Protein AF-X0PFC3-F1 (afdb_monomer)

Foldseek 3Di:
DDPVVVVVVVVVLVVQLLVQLVVLLVVLVVQLVVQLCCCCPVVVDDSVVSNVVSNVVSLVSSLVCSQCPRLNFDDDDPVLVVQLVVLLVVLVVVLVVVLVVQLCCCCVVVVHDSVVSNVVSCVVSSVSSSVSSCVSRVCVVVVVVVVVVVVVVVVVVVVVVD

Radius of gyration: 20.83 Å; Cα contacts (8 Å, |Δi|>4): 105; chains: 1; bounding box: 54×42×66 Å

Organism: NCBI:txid1423734

InterPro domains:
  IPR007267 GtrA/DPMS, transmembrane domain [PF04138] (21-135)
  IPR051401 Bacterial Cell Wall Glycosylation GtrA [PTHR38459] (13-139)

Sequence (162 aa):
MDPLMKKTKVLITKYRNFLMYTLFGTLASLVNILAYWLLGHAFGWPYLLANSLAWFISVLFSFFVNKSWVFKSAYSTWTEFLAEFISFMLSRILSFFVDNFLMFVGISLLQVASIGVKIIDQVLVGLLNYLTSVLVFNRRTRRLKDTYQRAKARWVKYRQHK

Solvent-accessible surface area (backbone atoms only — not comparable to full-atom values): 8611 Å² total; per-residue (Å²): 133,58,74,66,62,55,54,53,54,52,51,54,50,52,54,50,33,51,55,46,44,53,54,47,48,55,50,23,51,51,46,20,53,51,39,24,50,45,35,35,70,76,67,64,40,58,66,71,60,18,46,54,50,12,49,50,55,18,51,51,53,38,49,54,46,42,36,57,70,42,60,56,42,81,91,83,46,72,70,58,51,50,52,37,49,53,54,48,51,52,51,50,56,51,43,53,52,48,47,54,49,50,48,47,46,33,38,75,72,65,65,42,58,65,71,61,41,49,56,54,43,54,53,52,45,50,50,51,54,49,54,51,49,47,67,57,46,60,45,78,62,53,56,52,48,52,51,48,49,52,52,49,52,51,52,53,56,58,65,73,77,111

pLDDT: mean 85.1, std 10.52, range [50.12, 95.88]

Structure (mmCIF, N/CA/C/O backbone):
data_AF-X0PFC3-F1
#
_entry.id   AF-X0PFC3-F1
#
loop_
_atom_site.group_PDB
_atom_site.id
_atom_site.type_symbol
_atom_site.label_atom_id
_atom_site.label_alt_id
_atom_site.label_comp_id
_atom_site.label_asym_id
_atom_site.label_entity_id
_atom_site.label_seq_id
_atom_site.pdbx_PDB_ins_code
_atom_site.Cartn_x
_atom_site.Cartn_y
_atom_site.Cartn_z
_atom_site.occupancy
_atom_site.B_iso_or_equiv
_atom_site.auth_seq_id
_atom_site.auth_comp_id
_atom_site.auth_asym_id
_atom_site.auth_atom_id
_atom_site.pdbx_PDB_model_num
ATOM 1 N N . MET A 1 1 ? -35.126 -6.358 12.889 1.00 54.94 1 MET A N 1
ATOM 2 C CA . MET A 1 1 ? -34.324 -6.128 11.660 1.00 54.94 1 MET A CA 1
ATOM 3 C C . MET A 1 1 ? -34.067 -7.471 10.998 1.00 54.94 1 MET A C 1
ATOM 5 O O . MET A 1 1 ? -33.359 -8.278 11.590 1.00 54.94 1 MET A O 1
ATOM 9 N N . ASP A 1 2 ? -34.638 -7.696 9.814 1.00 67.31 2 ASP A N 1
ATOM 10 C CA . ASP A 1 2 ? -34.546 -8.961 9.074 1.00 67.31 2 ASP A CA 1
ATOM 11 C C . ASP A 1 2 ? -33.104 -9.414 8.778 1.00 67.31 2 ASP A C 1
ATOM 13 O O . ASP A 1 2 ? -32.253 -8.581 8.431 1.00 67.31 2 ASP A O 1
ATOM 17 N N . PRO A 1 3 ? -32.809 -10.728 8.829 1.00 69.94 3 PRO A N 1
ATOM 18 C CA . PRO A 1 3 ? -31.514 -11.281 8.427 1.00 69.94 3 PRO A CA 1
ATOM 19 C C . PRO A 1 3 ? -31.149 -10.941 6.970 1.00 69.94 3 PRO A C 1
ATOM 21 O O . PRO A 1 3 ? -29.971 -10.731 6.667 1.00 69.94 3 PRO A O 1
ATOM 24 N N . LEU A 1 4 ? -32.144 -10.779 6.089 1.00 69.62 4 LEU A N 1
ATOM 25 C CA . LEU A 1 4 ? -31.953 -10.351 4.699 1.00 69.62 4 LEU A CA 1
ATOM 26 C C . LEU A 1 4 ? -31.423 -8.911 4.597 1.00 69.62 4 LEU A C 1
ATOM 28 O O . LEU A 1 4 ? -30.481 -8.662 3.844 1.00 69.62 4 LEU A O 1
ATOM 32 N N . MET A 1 5 ? -31.928 -7.986 5.424 1.00 67.44 5 MET A N 1
ATOM 33 C CA . MET A 1 5 ? -31.458 -6.592 5.464 1.00 67.44 5 MET A CA 1
ATOM 34 C C . MET A 1 5 ? -30.018 -6.452 5.980 1.00 67.44 5 MET A C 1
ATOM 36 O O . MET A 1 5 ? -29.297 -5.531 5.588 1.00 67.44 5 MET A O 1
ATOM 40 N N . LYS A 1 6 ? -29.566 -7.351 6.865 1.00 68.00 6 LYS A N 1
ATOM 41 C CA . LYS A 1 6 ? -28.156 -7.382 7.292 1.00 68.00 6 LYS A CA 1
ATOM 42 C C . LYS A 1 6 ? -27.242 -7.830 6.150 1.00 68.00 6 LYS A C 1
ATOM 44 O O . LYS A 1 6 ? -26.187 -7.229 5.953 1.00 68.00 6 LYS A O 1
ATOM 49 N N . LYS A 1 7 ? -27.645 -8.852 5.389 1.00 67.38 7 LYS A N 1
ATOM 50 C CA . LYS A 1 7 ? -26.841 -9.428 4.300 1.00 67.38 7 LYS A CA 1
ATOM 51 C C . LYS A 1 7 ? -26.644 -8.437 3.144 1.00 67.38 7 LYS A C 1
ATOM 53 O O . LYS A 1 7 ? -25.520 -8.275 2.670 1.00 67.38 7 LYS A O 1
ATOM 58 N N . THR A 1 8 ? -27.692 -7.706 2.757 1.00 67.75 8 THR A N 1
ATOM 59 C CA . THR A 1 8 ? -27.626 -6.671 1.707 1.00 67.75 8 THR A CA 1
ATOM 60 C C . THR A 1 8 ? -26.725 -5.500 2.094 1.00 67.75 8 THR A C 1
ATOM 62 O O . THR A 1 8 ? -25.851 -5.127 1.313 1.00 67.75 8 THR A O 1
ATOM 65 N N . LYS A 1 9 ? -26.830 -4.968 3.320 1.00 68.75 9 LYS A N 1
ATOM 66 C CA . LYS A 1 9 ? -25.942 -3.880 3.784 1.00 68.75 9 LYS A CA 1
ATOM 67 C C . LYS A 1 9 ? -24.462 -4.275 3.794 1.00 68.75 9 LYS A C 1
ATOM 69 O O . LYS A 1 9 ? -23.606 -3.453 3.458 1.00 68.75 9 LYS A O 1
ATOM 74 N N . VAL A 1 10 ? -24.147 -5.521 4.156 1.00 71.88 10 VAL A N 1
ATOM 75 C CA . VAL A 1 10 ? -22.765 -6.034 4.160 1.00 71.88 10 VAL A CA 1
ATOM 76 C C . VAL A 1 10 ? -22.203 -6.118 2.741 1.00 71.88 10 VAL A C 1
ATOM 78 O O . VAL A 1 10 ? -21.084 -5.661 2.508 1.00 71.88 10 VAL A O 1
ATOM 81 N N . LEU A 1 11 ? -22.981 -6.641 1.789 1.00 71.00 11 LEU A N 1
ATOM 82 C CA . LEU A 1 11 ? -22.571 -6.731 0.385 1.00 71.00 11 LEU A CA 1
ATOM 83 C C . LEU A 1 11 ? -22.337 -5.343 -0.220 1.00 71.00 11 LEU A C 1
ATOM 85 O O . LEU A 1 11 ? -21.262 -5.095 -0.761 1.00 71.00 11 LEU A O 1
ATOM 89 N N . ILE A 1 12 ? -23.280 -4.414 -0.042 1.00 73.06 12 ILE A N 1
ATOM 90 C CA . ILE A 1 12 ? -23.167 -3.035 -0.547 1.00 73.06 12 ILE A CA 1
ATOM 91 C C . ILE A 1 12 ? -21.913 -2.348 0.009 1.00 73.06 12 ILE A C 1
ATOM 93 O O . ILE A 1 12 ? -21.163 -1.710 -0.728 1.00 73.06 12 ILE A O 1
ATOM 97 N N . THR A 1 13 ? -21.633 -2.525 1.303 1.00 74.19 13 THR A N 1
ATOM 98 C CA . THR A 1 13 ? -20.437 -1.949 1.936 1.00 74.19 13 THR A CA 1
ATOM 99 C C . THR A 1 13 ? -19.151 -2.551 1.365 1.00 74.19 13 THR A C 1
ATOM 101 O O . THR A 1 13 ? -18.185 -1.826 1.136 1.00 74.19 13 THR A O 1
ATOM 104 N N . LYS A 1 14 ? -19.127 -3.863 1.095 1.00 73.75 14 LYS A N 1
ATOM 105 C CA . LYS A 1 14 ? -17.961 -4.544 0.516 1.00 73.75 14 LYS A CA 1
ATOM 106 C C . LYS A 1 14 ? -17.643 -4.017 -0.886 1.00 73.75 14 LYS A C 1
ATOM 108 O O . LYS A 1 14 ? -16.496 -3.649 -1.134 1.00 73.75 14 LYS A O 1
ATOM 113 N N . TYR A 1 15 ? -18.651 -3.914 -1.754 1.00 82.25 15 TYR A N 1
ATOM 114 C CA . TYR A 1 15 ? -18.486 -3.367 -3.105 1.00 82.25 15 TYR A CA 1
ATOM 115 C C . TYR A 1 15 ? -18.081 -1.891 -3.085 1.00 82.25 15 TYR A C 1
ATOM 117 O O . TYR A 1 15 ? -17.137 -1.517 -3.777 1.00 82.25 15 TYR A O 1
ATOM 125 N N . ARG A 1 16 ? -18.703 -1.065 -2.229 1.00 86.44 16 ARG A N 1
ATOM 126 C CA . ARG A 1 16 ? -18.290 0.335 -2.035 1.00 86.44 16 ARG A CA 1
ATOM 127 C C . ARG A 1 16 ? -16.820 0.432 -1.634 1.00 86.44 16 ARG A C 1
ATOM 129 O O . ARG A 1 16 ? -16.096 1.257 -2.179 1.00 86.44 16 ARG A O 1
ATOM 136 N N . ASN A 1 17 ? -16.384 -0.377 -0.669 1.00 85.75 17 ASN A N 1
ATOM 137 C CA . ASN A 1 17 ? -15.006 -0.331 -0.189 1.00 85.75 17 ASN A CA 1
ATOM 138 C C . ASN A 1 17 ? -14.023 -0.745 -1.283 1.00 85.75 17 ASN A C 1
ATOM 140 O O . ASN A 1 17 ? -12.977 -0.126 -1.392 1.00 85.75 17 ASN A O 1
ATOM 144 N N . PHE A 1 18 ? -14.359 -1.748 -2.097 1.00 85.56 18 PHE A N 1
ATOM 145 C CA . PHE A 1 18 ? -13.540 -2.132 -3.246 1.00 85.56 18 PHE A CA 1
ATOM 146 C C . PHE A 1 18 ? -13.451 -1.007 -4.290 1.00 85.56 18 PHE A C 1
ATOM 148 O O . PHE A 1 18 ? -12.351 -0.610 -4.651 1.00 85.56 18 PHE A O 1
ATOM 155 N N . LEU A 1 19 ? -14.582 -0.422 -4.700 1.00 86.50 19 LEU A N 1
ATOM 156 C CA . LEU A 1 19 ? -14.618 0.693 -5.660 1.00 86.50 19 LEU A CA 1
ATOM 157 C C . LEU A 1 19 ? -13.818 1.909 -5.177 1.00 86.50 19 LEU A C 1
ATOM 159 O O . LEU A 1 19 ? -12.986 2.438 -5.909 1.00 86.50 19 LEU A O 1
ATOM 163 N N . MET A 1 20 ? -14.037 2.328 -3.928 1.00 87.12 20 MET A N 1
ATOM 164 C CA . MET A 1 20 ? -13.309 3.447 -3.324 1.00 87.12 20 MET A CA 1
ATOM 165 C C . MET A 1 20 ? -11.818 3.134 -3.205 1.00 87.12 20 MET A C 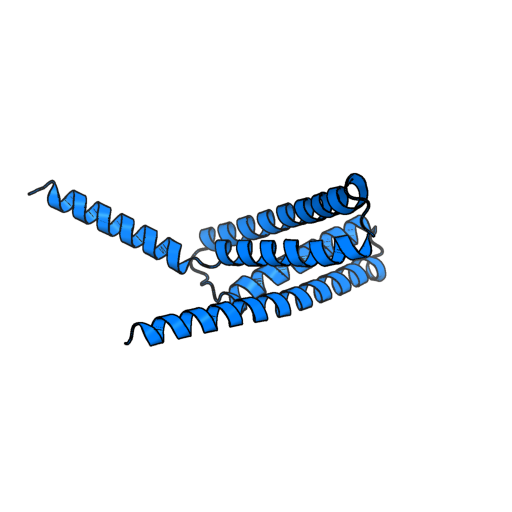1
ATOM 167 O O . MET A 1 20 ? -10.992 3.994 -3.483 1.00 87.12 20 MET A O 1
ATOM 171 N N . TYR A 1 21 ? -11.466 1.903 -2.831 1.00 88.75 21 TYR A N 1
ATOM 172 C CA . TYR A 1 21 ? -10.075 1.472 -2.758 1.00 88.75 21 TYR A CA 1
ATOM 173 C C . TYR A 1 21 ? -9.380 1.568 -4.117 1.00 88.75 21 TYR A C 1
ATOM 175 O O . TYR A 1 21 ? -8.280 2.104 -4.196 1.00 88.75 21 TYR A O 1
ATOM 183 N N . THR A 1 22 ? -10.027 1.105 -5.186 1.00 87.44 22 THR A N 1
ATOM 184 C CA . THR A 1 22 ? -9.474 1.190 -6.541 1.00 87.44 22 THR A CA 1
ATOM 185 C C . THR A 1 22 ? -9.328 2.641 -6.993 1.00 87.44 22 THR A C 1
ATOM 187 O O . THR A 1 22 ? -8.259 3.015 -7.464 1.00 87.44 22 THR A O 1
ATOM 190 N N . LEU A 1 23 ? -10.342 3.486 -6.770 1.00 90.62 23 LEU A N 1
ATOM 191 C CA . LEU A 1 23 ? -10.300 4.913 -7.110 1.00 90.62 23 LEU A CA 1
ATOM 192 C C . LEU A 1 23 ? -9.164 5.648 -6.380 1.00 90.62 23 LEU A C 1
ATOM 194 O O . LEU A 1 23 ? -8.385 6.392 -6.978 1.00 90.62 23 LEU A O 1
ATOM 198 N N . PHE A 1 24 ? -9.027 5.423 -5.077 1.00 89.94 24 PHE A N 1
ATOM 199 C CA . PHE A 1 24 ? -7.955 6.043 -4.308 1.00 89.94 24 PHE A CA 1
ATOM 200 C C . PHE A 1 24 ? -6.591 5.408 -4.574 1.00 89.94 24 PHE A C 1
ATOM 202 O O . PHE A 1 24 ? -5.578 6.092 -4.458 1.00 89.94 24 PHE A O 1
ATOM 209 N N . GLY A 1 25 ? -6.555 4.142 -4.993 1.00 88.44 25 GLY A N 1
ATOM 210 C CA . GLY A 1 25 ? -5.369 3.499 -5.547 1.00 88.44 25 GLY A CA 1
ATOM 211 C C . GLY A 1 25 ? -4.895 4.209 -6.812 1.00 88.44 25 GLY A C 1
ATOM 212 O O . GLY A 1 25 ? -3.732 4.591 -6.884 1.00 88.44 25 GLY A O 1
ATOM 213 N N . THR A 1 26 ? -5.803 4.490 -7.755 1.00 89.56 26 THR A N 1
ATOM 214 C CA . THR A 1 26 ? -5.468 5.263 -8.961 1.00 89.56 26 THR A CA 1
ATOM 215 C C . THR A 1 26 ? -4.996 6.675 -8.626 1.00 89.56 26 THR A C 1
ATOM 217 O O . THR A 1 26 ? -4.016 7.147 -9.198 1.00 89.56 26 THR A O 1
ATOM 220 N N . LEU A 1 27 ? -5.611 7.330 -7.636 1.00 92.69 27 LEU A N 1
ATOM 221 C CA . LEU A 1 27 ? -5.164 8.647 -7.183 1.00 92.69 27 LEU A CA 1
ATOM 222 C C . LEU A 1 27 ? -3.780 8.589 -6.521 1.00 92.69 27 LEU A C 1
ATOM 224 O O . LEU A 1 27 ? -2.953 9.462 -6.759 1.00 92.69 27 LEU A O 1
ATOM 228 N N . ALA A 1 28 ? -3.489 7.545 -5.743 1.00 92.88 28 ALA A N 1
ATOM 229 C CA . ALA A 1 28 ? -2.163 7.333 -5.173 1.00 92.88 28 ALA A CA 1
ATOM 230 C C . ALA A 1 28 ? -1.102 7.130 -6.269 1.00 92.88 28 ALA A C 1
ATOM 232 O O . ALA A 1 28 ? 0.005 7.652 -6.142 1.00 92.88 28 ALA A O 1
ATOM 233 N N . SER A 1 29 ? -1.429 6.440 -7.365 1.00 91.81 29 SER A N 1
ATOM 234 C CA . SER A 1 29 ? -0.542 6.334 -8.530 1.00 91.81 29 SER A CA 1
ATOM 235 C C . SER A 1 29 ? -0.280 7.694 -9.182 1.00 91.81 29 SER A C 1
ATOM 237 O O . SER A 1 29 ? 0.863 7.982 -9.526 1.00 91.81 29 SER A O 1
ATOM 239 N N . LEU A 1 30 ? -1.289 8.565 -9.290 1.00 94.56 30 LEU A N 1
ATOM 240 C CA . LEU A 1 30 ? -1.090 9.938 -9.772 1.00 94.56 30 LEU A CA 1
ATOM 241 C C . LEU A 1 30 ? -0.186 10.742 -8.829 1.00 94.56 30 LEU A C 1
ATOM 243 O O . LEU A 1 30 ? 0.737 11.406 -9.291 1.00 94.56 30 LEU A O 1
ATOM 247 N N . VAL A 1 31 ? -0.393 10.627 -7.512 1.00 95.62 31 VAL A N 1
ATOM 248 C CA . VAL A 1 31 ? 0.491 11.234 -6.500 1.00 95.62 31 VAL A CA 1
ATOM 249 C C . VAL A 1 31 ? 1.926 10.720 -6.648 1.00 95.62 31 VAL A C 1
ATOM 251 O O . VAL A 1 31 ? 2.854 11.516 -6.558 1.00 95.62 31 VAL A O 1
ATOM 254 N N . ASN A 1 32 ? 2.118 9.426 -6.926 1.00 95.88 32 ASN A N 1
ATOM 255 C CA . ASN A 1 32 ? 3.441 8.850 -7.175 1.00 95.88 32 ASN A CA 1
ATOM 256 C C . ASN A 1 32 ? 4.116 9.500 -8.391 1.00 95.88 32 ASN A C 1
ATOM 258 O O . ASN A 1 32 ? 5.243 9.972 -8.295 1.00 95.88 32 ASN A O 1
ATOM 262 N N . ILE A 1 33 ? 3.412 9.569 -9.524 1.00 94.25 33 ILE A N 1
ATOM 263 C CA . ILE A 1 33 ? 3.944 10.153 -10.763 1.00 94.25 33 ILE A CA 1
ATOM 264 C C . ILE A 1 33 ? 4.308 11.628 -10.552 1.00 94.25 33 ILE A C 1
ATOM 266 O O . ILE A 1 33 ? 5.401 12.049 -10.925 1.00 94.25 33 ILE A O 1
ATOM 270 N N . LEU A 1 34 ? 3.425 12.402 -9.912 1.00 95.00 34 LEU A N 1
ATOM 271 C CA . LEU A 1 34 ? 3.663 13.816 -9.620 1.00 95.00 34 LEU A CA 1
ATOM 272 C C . LEU A 1 34 ? 4.842 14.015 -8.663 1.00 95.00 34 LEU A C 1
ATOM 274 O O . LEU A 1 34 ? 5.687 14.871 -8.913 1.00 95.00 34 LEU A O 1
ATOM 278 N N . ALA A 1 35 ? 4.933 13.220 -7.594 1.00 94.00 35 ALA A N 1
ATOM 279 C CA . ALA A 1 35 ? 6.044 13.290 -6.651 1.00 94.00 35 ALA A CA 1
ATOM 280 C C . ALA A 1 35 ? 7.374 12.920 -7.321 1.00 94.00 35 ALA A C 1
ATOM 282 O O . ALA A 1 35 ? 8.364 13.619 -7.122 1.00 94.00 35 ALA A O 1
ATOM 283 N N . TYR A 1 36 ? 7.395 11.875 -8.154 1.00 95.06 36 TYR A N 1
ATOM 284 C CA . TYR A 1 36 ? 8.582 11.484 -8.915 1.00 95.06 36 TYR A CA 1
ATOM 285 C C . TYR A 1 36 ? 9.031 12.599 -9.858 1.00 95.06 36 TYR A C 1
ATOM 287 O O . TYR A 1 36 ? 10.205 12.969 -9.861 1.00 95.06 36 TYR A O 1
ATOM 295 N N . TRP A 1 37 ? 8.089 13.166 -10.616 1.00 93.12 37 TRP A N 1
ATOM 296 C CA . TRP A 1 37 ? 8.374 14.257 -11.538 1.00 93.12 37 TRP A CA 1
ATOM 297 C C . TRP A 1 37 ? 8.920 15.485 -10.801 1.00 93.12 37 TRP A C 1
ATOM 299 O O . TRP A 1 37 ? 9.955 16.007 -11.196 1.00 93.12 37 TRP A O 1
ATOM 309 N N . LEU A 1 38 ? 8.304 15.897 -9.687 1.00 92.75 38 LEU A N 1
ATOM 310 C CA . LEU A 1 38 ? 8.783 17.025 -8.880 1.00 92.75 38 LEU A CA 1
ATOM 311 C C . LEU A 1 38 ? 10.182 16.773 -8.300 1.00 92.75 38 LEU A C 1
ATOM 313 O O . LEU A 1 38 ? 11.049 17.635 -8.409 1.00 92.75 38 LEU A O 1
ATOM 317 N N . LEU A 1 39 ? 10.427 15.600 -7.711 1.00 90.06 39 LEU A N 1
ATOM 318 C CA . LEU A 1 39 ? 11.727 15.258 -7.121 1.00 90.06 39 LEU A CA 1
ATOM 319 C C . LEU A 1 39 ? 12.840 15.178 -8.177 1.00 90.06 39 LEU A C 1
ATOM 321 O O . LEU A 1 39 ? 13.953 15.645 -7.937 1.00 90.06 39 LEU A O 1
ATOM 325 N N . GLY A 1 40 ? 12.534 14.629 -9.353 1.00 87.75 40 GLY A N 1
ATOM 326 C CA . GLY A 1 40 ? 13.475 14.537 -10.465 1.00 87.75 40 GLY A CA 1
ATOM 327 C C . GLY A 1 40 ? 13.751 15.887 -11.130 1.00 87.75 40 GLY A C 1
ATOM 328 O O . GLY A 1 40 ? 14.909 16.261 -11.285 1.00 87.75 40 GLY A O 1
ATOM 329 N N . HIS A 1 41 ? 12.710 16.641 -11.499 1.00 83.94 41 HIS A N 1
ATOM 330 C CA . HIS A 1 41 ? 12.867 17.894 -12.247 1.00 83.94 41 HIS A CA 1
ATOM 331 C C . HIS A 1 41 ? 13.196 19.107 -11.377 1.00 83.94 41 HIS A C 1
ATOM 333 O O . HIS A 1 41 ? 14.030 19.913 -11.776 1.00 83.94 41 HIS A O 1
ATOM 339 N N . ALA A 1 42 ? 12.543 19.278 -10.224 1.00 81.31 42 ALA A N 1
ATOM 340 C CA . ALA A 1 42 ? 12.717 20.488 -9.416 1.00 81.31 42 ALA A CA 1
ATOM 341 C C . ALA A 1 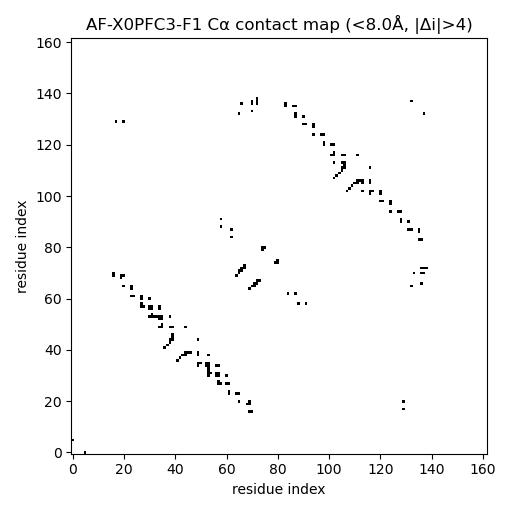42 ? 13.965 20.419 -8.530 1.00 81.31 42 ALA A C 1
ATOM 343 O O . ALA A 1 42 ? 14.613 21.437 -8.303 1.00 81.31 42 ALA A O 1
ATOM 344 N N . PHE A 1 43 ? 14.309 19.226 -8.039 1.00 81.50 43 PHE A N 1
ATOM 345 C CA . PHE A 1 43 ? 15.439 19.043 -7.128 1.00 81.50 43 PHE A CA 1
ATOM 346 C C . PHE A 1 43 ? 16.650 18.359 -7.777 1.00 81.50 43 PHE A C 1
ATOM 348 O O . PHE A 1 43 ? 17.717 18.333 -7.167 1.00 81.50 43 PHE A O 1
ATOM 355 N N . GLY A 1 44 ? 16.515 17.812 -8.992 1.00 85.31 44 GLY A N 1
ATOM 356 C CA . GLY A 1 44 ? 17.616 17.151 -9.702 1.00 85.31 44 GLY A CA 1
ATOM 357 C C . GLY A 1 44 ? 18.085 15.857 -9.035 1.00 85.31 44 GLY A C 1
ATOM 358 O O . GLY A 1 44 ? 19.248 15.478 -9.166 1.00 85.31 44 GLY A O 1
ATOM 359 N N . TRP A 1 45 ? 17.221 15.200 -8.256 1.00 88.69 45 TRP A N 1
ATOM 360 C CA . TRP A 1 45 ? 17.628 14.028 -7.485 1.00 88.69 45 TRP A CA 1
ATOM 361 C C . TRP A 1 45 ? 17.887 12.814 -8.384 1.00 88.69 45 TRP A C 1
ATOM 363 O O . TRP A 1 45 ? 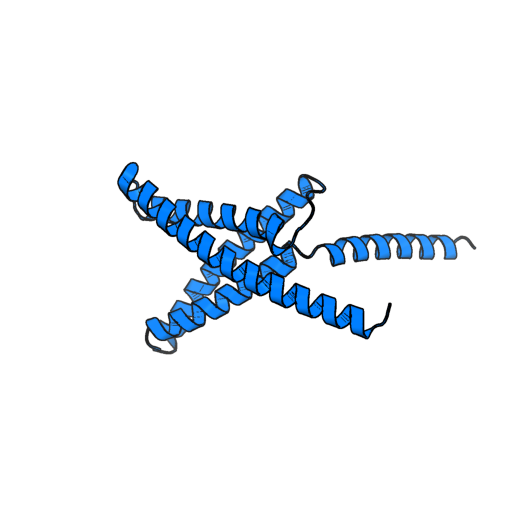17.214 12.645 -9.405 1.00 88.69 45 TRP A O 1
ATOM 373 N N . PRO A 1 46 ? 18.806 11.911 -7.988 1.00 92.00 46 PRO A N 1
ATOM 374 C CA . PRO A 1 46 ? 19.013 10.653 -8.694 1.00 92.00 46 PRO A CA 1
ATOM 375 C C . PRO A 1 46 ? 17.701 9.877 -8.826 1.00 92.00 46 PRO A C 1
ATOM 377 O O . PRO A 1 46 ? 16.950 9.754 -7.855 1.00 92.00 46 PRO A O 1
ATOM 380 N N . TYR A 1 47 ? 17.446 9.308 -10.007 1.00 90.50 47 TYR A N 1
ATOM 381 C CA . TYR A 1 47 ? 16.162 8.675 -10.336 1.00 90.50 47 TYR A CA 1
ATOM 382 C C . TYR A 1 47 ? 15.740 7.594 -9.327 1.00 90.50 47 TYR A C 1
ATOM 384 O O . TYR A 1 47 ? 14.565 7.510 -8.978 1.00 90.50 47 TYR A O 1
ATOM 392 N N . LEU A 1 48 ? 16.687 6.808 -8.798 1.00 90.25 48 LEU A N 1
ATOM 393 C CA . LEU A 1 48 ? 16.406 5.798 -7.772 1.00 90.25 48 LEU A CA 1
ATOM 394 C C . LEU A 1 48 ? 15.880 6.424 -6.478 1.00 90.25 48 LEU A C 1
ATOM 396 O O . LEU A 1 48 ? 14.921 5.917 -5.893 1.00 90.25 48 LEU A O 1
ATOM 400 N N . LEU A 1 49 ? 16.487 7.530 -6.039 1.00 91.38 49 LEU A N 1
ATOM 401 C CA . LEU A 1 49 ? 16.094 8.231 -4.820 1.00 91.38 49 LEU A CA 1
ATOM 402 C C . LEU A 1 49 ? 14.745 8.935 -5.013 1.00 91.38 49 LEU A C 1
ATOM 404 O O . LEU A 1 49 ? 13.860 8.800 -4.168 1.00 91.38 49 LEU A O 1
ATOM 408 N N . ALA A 1 50 ? 14.564 9.609 -6.154 1.00 92.25 50 ALA A N 1
ATOM 409 C CA . ALA A 1 50 ? 13.304 10.246 -6.525 1.00 92.25 50 ALA A CA 1
ATOM 410 C C . ALA A 1 50 ? 12.154 9.226 -6.586 1.00 92.25 50 ALA A C 1
ATOM 412 O O . ALA A 1 50 ? 11.102 9.452 -5.993 1.00 92.25 50 ALA A O 1
ATOM 413 N N . ASN A 1 51 ? 12.361 8.072 -7.232 1.00 93.00 51 ASN A N 1
ATOM 414 C CA . ASN A 1 51 ? 11.353 7.013 -7.333 1.00 93.00 51 ASN A CA 1
ATOM 415 C C . ASN A 1 51 ? 11.030 6.385 -5.969 1.00 93.00 51 ASN A C 1
ATOM 417 O O . ASN A 1 51 ? 9.864 6.160 -5.651 1.00 93.00 51 ASN A O 1
ATOM 421 N N . SER A 1 52 ? 12.046 6.146 -5.136 1.00 92.06 52 SER A N 1
ATOM 422 C CA . SER A 1 52 ? 11.855 5.554 -3.805 1.00 92.06 52 SER A CA 1
ATOM 423 C C . SER A 1 52 ? 11.043 6.466 -2.883 1.00 92.06 52 SER A C 1
ATOM 425 O O . SER A 1 52 ? 10.134 6.004 -2.191 1.00 92.06 52 SER A O 1
ATOM 427 N N . LEU A 1 53 ? 11.321 7.773 -2.895 1.00 93.31 53 LEU A N 1
ATOM 428 C CA . LEU A 1 53 ? 10.548 8.734 -2.110 1.00 93.31 53 LEU A CA 1
ATOM 429 C C . LEU A 1 53 ? 9.159 8.990 -2.676 1.00 93.31 53 LEU A C 1
ATOM 431 O O . LEU A 1 53 ? 8.213 9.094 -1.900 1.00 93.31 53 LEU A O 1
ATOM 435 N N . ALA A 1 54 ? 9.014 9.058 -3.997 1.00 93.88 54 ALA A N 1
ATOM 436 C CA . ALA A 1 54 ? 7.709 9.175 -4.632 1.00 93.88 54 ALA A CA 1
ATOM 437 C C . ALA A 1 54 ? 6.796 8.001 -4.251 1.00 93.88 54 ALA A C 1
ATOM 439 O O . ALA A 1 54 ? 5.654 8.209 -3.825 1.00 93.88 54 ALA A O 1
ATOM 440 N N . TRP A 1 55 ? 7.338 6.777 -4.289 1.00 93.88 55 TRP A N 1
ATOM 441 C CA . TRP A 1 55 ? 6.642 5.579 -3.834 1.00 93.88 55 TRP A CA 1
ATOM 442 C C . TRP A 1 55 ? 6.255 5.692 -2.358 1.00 93.88 55 TRP A C 1
ATOM 444 O O . TRP A 1 55 ? 5.101 5.441 -2.005 1.00 93.88 55 TRP A O 1
ATOM 454 N N . PHE A 1 56 ? 7.178 6.134 -1.499 1.00 93.56 56 PHE A N 1
ATOM 455 C CA . PHE A 1 56 ? 6.904 6.307 -0.074 1.00 93.56 56 PHE A CA 1
ATOM 456 C C . PHE A 1 56 ? 5.787 7.333 0.182 1.00 93.56 56 PHE A C 1
ATOM 458 O O . PHE A 1 56 ? 4.844 7.041 0.916 1.00 93.56 56 PHE A O 1
ATOM 465 N N . ILE A 1 57 ? 5.826 8.496 -0.475 1.00 94.25 57 ILE A N 1
ATOM 466 C CA . ILE A 1 57 ? 4.797 9.546 -0.381 1.00 94.25 57 ILE A CA 1
ATOM 467 C C . ILE A 1 57 ? 3.434 9.021 -0.850 1.00 94.25 57 ILE A C 1
ATOM 469 O O . ILE A 1 57 ? 2.420 9.221 -0.177 1.00 94.25 57 ILE A O 1
ATOM 473 N N . SER A 1 58 ? 3.399 8.306 -1.975 1.00 94.50 58 SER A N 1
ATOM 474 C CA . SER A 1 58 ? 2.182 7.678 -2.497 1.00 94.50 58 SER A CA 1
ATOM 475 C C . SER A 1 58 ? 1.596 6.658 -1.517 1.00 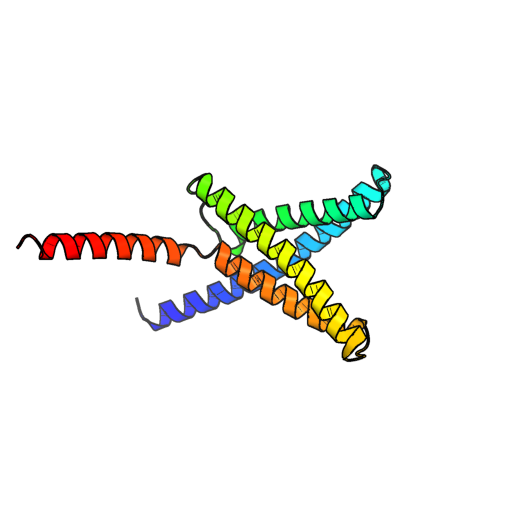94.50 58 SER A C 1
ATOM 477 O O . SER A 1 58 ? 0.388 6.631 -1.260 1.00 94.50 58 SER A O 1
ATOM 479 N N . VAL A 1 59 ? 2.457 5.849 -0.901 1.00 92.88 59 VAL A N 1
ATOM 480 C CA . VAL A 1 59 ? 2.078 4.853 0.100 1.00 92.88 59 VAL A CA 1
ATOM 481 C C . VAL A 1 59 ? 1.556 5.515 1.385 1.00 92.88 59 VAL A C 1
ATOM 483 O O . VAL A 1 59 ? 0.548 5.051 1.930 1.00 92.88 59 VAL A O 1
ATOM 486 N N . LEU A 1 60 ? 2.149 6.629 1.830 1.00 94.00 60 LEU A N 1
ATOM 487 C CA . LEU A 1 60 ? 1.628 7.443 2.936 1.00 94.00 60 LEU A CA 1
ATOM 488 C C . LEU A 1 60 ? 0.236 7.998 2.617 1.00 94.00 60 LEU A C 1
ATOM 490 O O . LEU A 1 60 ? -0.697 7.819 3.401 1.00 94.00 60 LEU A O 1
ATOM 494 N N . PHE A 1 61 ? 0.069 8.619 1.450 1.00 94.50 61 PHE A N 1
ATOM 495 C CA . PHE A 1 61 ? -1.225 9.123 0.992 1.00 94.50 61 PHE A CA 1
ATOM 496 C C . PHE A 1 61 ? -2.283 8.008 0.978 1.00 94.50 61 PHE A C 1
ATOM 498 O O . PHE A 1 61 ? -3.369 8.149 1.550 1.00 94.50 61 PHE A O 1
ATOM 505 N N . SER A 1 62 ? -1.929 6.854 0.407 1.00 93.12 62 SER A N 1
ATOM 506 C CA . SER A 1 62 ? -2.786 5.670 0.351 1.00 93.12 62 SER A CA 1
ATOM 507 C C . SER A 1 62 ? -3.190 5.182 1.745 1.00 93.12 62 SER A C 1
ATOM 509 O O . SER A 1 62 ? -4.338 4.783 1.941 1.00 93.12 62 SER A O 1
ATOM 511 N N . PHE A 1 63 ? -2.293 5.228 2.734 1.00 93.25 63 PHE A N 1
ATOM 512 C CA . PHE A 1 63 ? -2.608 4.840 4.110 1.00 93.25 63 PHE A CA 1
ATOM 513 C C . PHE A 1 63 ? -3.719 5.711 4.708 1.00 93.25 63 PHE A C 1
ATOM 515 O O . PHE A 1 63 ? -4.736 5.182 5.168 1.00 93.25 63 PHE A O 1
ATOM 522 N N . PHE A 1 64 ? -3.557 7.037 4.671 1.00 91.38 64 PHE A N 1
ATOM 523 C CA . PHE A 1 64 ? -4.520 7.962 5.275 1.00 91.38 64 PHE A CA 1
ATOM 524 C C . PHE A 1 64 ? -5.885 7.890 4.597 1.00 91.38 64 PHE A C 1
ATOM 526 O O . PHE A 1 64 ? -6.915 7.820 5.271 1.00 91.38 64 PHE A O 1
ATOM 533 N N . VAL A 1 65 ? -5.901 7.835 3.268 1.00 91.12 65 VAL A N 1
ATOM 534 C CA . VAL A 1 65 ? -7.137 7.757 2.492 1.00 91.12 65 VAL A CA 1
ATOM 535 C C . VAL A 1 65 ? -7.858 6.425 2.706 1.00 91.12 65 VAL A C 1
ATOM 537 O O . VAL A 1 65 ? -9.071 6.402 2.943 1.00 91.12 65 VAL A O 1
ATOM 540 N N . ASN A 1 66 ? -7.129 5.305 2.700 1.00 90.56 66 ASN A N 1
ATOM 541 C CA . ASN A 1 66 ? -7.731 4.003 2.965 1.00 90.56 66 ASN A CA 1
ATOM 542 C C . ASN A 1 66 ? -8.293 3.931 4.387 1.00 90.56 66 ASN A C 1
ATOM 544 O O . ASN A 1 66 ? -9.436 3.504 4.574 1.00 90.56 66 ASN A O 1
ATOM 548 N N . LYS A 1 67 ? -7.544 4.403 5.388 1.00 87.06 67 LYS A N 1
ATOM 549 C CA . LYS A 1 67 ? -8.007 4.419 6.778 1.00 87.06 67 LYS A CA 1
ATOM 550 C C . LYS A 1 67 ? -9.264 5.280 6.948 1.00 87.06 67 LYS A C 1
ATOM 552 O O . LYS A 1 67 ? -10.261 4.787 7.480 1.00 87.06 67 LYS A O 1
ATOM 557 N N . SER A 1 68 ? -9.237 6.528 6.480 1.00 85.69 68 SER A N 1
ATOM 558 C CA . SER A 1 68 ? -10.273 7.532 6.768 1.00 85.69 68 SER A CA 1
ATOM 559 C C . SER A 1 68 ? -11.486 7.468 5.843 1.00 85.69 68 SER A C 1
ATOM 561 O O . SER A 1 68 ? -12.618 7.577 6.315 1.00 85.69 68 SER A O 1
ATOM 563 N N . TRP A 1 69 ? -11.295 7.265 4.537 1.00 83.81 69 TRP A N 1
ATOM 564 C CA . TRP A 1 69 ? -12.384 7.337 3.552 1.00 83.81 69 TRP A CA 1
ATOM 565 C C . TRP A 1 69 ? -12.905 5.976 3.100 1.00 83.81 69 TRP A C 1
ATOM 567 O O . TRP A 1 69 ? -14.129 5.790 2.994 1.00 83.81 69 TRP A O 1
ATOM 577 N N . VAL A 1 70 ? -12.009 5.014 2.865 1.00 83.62 70 VAL A N 1
ATOM 578 C CA . VAL A 1 70 ? -12.411 3.673 2.415 1.00 83.62 70 VAL A CA 1
ATOM 579 C C . VAL A 1 70 ? -13.001 2.892 3.581 1.00 83.62 70 VAL A C 1
ATOM 581 O O . VAL A 1 70 ? -14.183 2.545 3.559 1.00 83.62 70 VAL A O 1
ATOM 584 N N . PHE A 1 71 ? -12.202 2.664 4.623 1.00 83.31 71 PHE A N 1
ATOM 585 C CA . PHE A 1 71 ? -12.565 1.789 5.735 1.00 83.31 71 PHE A CA 1
ATOM 586 C C . PHE A 1 71 ? -13.197 2.517 6.922 1.00 83.31 71 PHE A C 1
ATOM 588 O O . PHE A 1 71 ? -13.802 1.855 7.768 1.00 83.31 71 PHE A O 1
ATOM 595 N N . LYS A 1 72 ? -13.098 3.854 6.978 1.00 80.56 72 LYS A N 1
ATOM 596 C CA . LYS A 1 72 ? -13.591 4.686 8.092 1.00 80.56 72 LYS A CA 1
ATOM 597 C C . LYS A 1 72 ? -13.159 4.122 9.460 1.00 80.56 72 LYS A C 1
ATOM 599 O O . LYS A 1 72 ? -13.963 4.031 10.390 1.00 80.56 72 LYS A O 1
ATOM 604 N N . SER A 1 73 ? -11.906 3.666 9.558 1.00 77.75 73 SER A N 1
ATOM 605 C CA . SER A 1 73 ? -11.337 3.093 10.784 1.00 77.75 73 SER A CA 1
ATOM 606 C C . SER A 1 73 ? -11.064 4.211 11.790 1.00 77.75 73 SER A C 1
ATOM 608 O O . SER A 1 73 ? -10.381 5.185 11.473 1.00 77.75 73 SER A O 1
ATOM 610 N N . ALA A 1 74 ? -11.588 4.067 13.008 1.00 73.75 74 ALA A N 1
ATOM 611 C CA . ALA A 1 74 ? -11.454 5.072 14.056 1.00 73.75 74 ALA A CA 1
ATOM 612 C C . ALA A 1 74 ? -9.990 5.272 14.490 1.00 73.75 74 ALA A C 1
ATOM 614 O O . ALA A 1 74 ? -9.179 4.342 14.490 1.00 73.75 74 ALA A O 1
ATOM 615 N N . TYR A 1 75 ? -9.664 6.495 14.9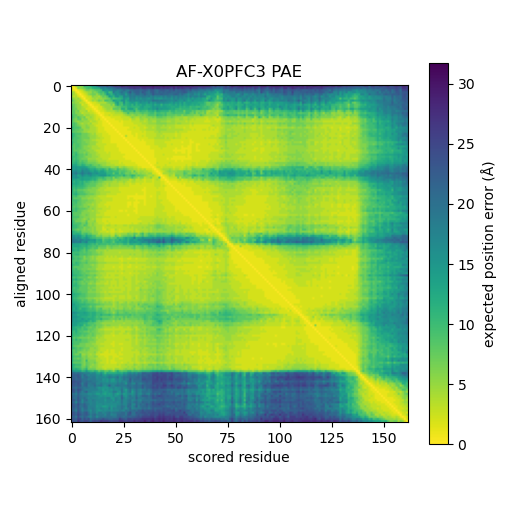00 1.00 69.00 75 TYR A N 1
ATOM 616 C CA . TYR A 1 75 ? -8.406 6.835 15.560 1.00 69.00 75 TYR A CA 1
ATOM 617 C C . TYR A 1 75 ? -8.638 6.761 17.067 1.00 69.00 75 TYR A C 1
ATOM 619 O O . TYR A 1 75 ? -9.174 7.687 17.660 1.00 69.00 75 TYR A O 1
ATOM 627 N N . SER A 1 76 ? -8.340 5.621 17.681 1.00 70.12 76 SER A N 1
ATOM 628 C CA . SER A 1 76 ? -8.608 5.408 19.109 1.00 70.12 76 SER A CA 1
ATOM 629 C C . SER A 1 76 ? -7.406 5.672 20.002 1.00 70.12 76 SER A C 1
ATOM 631 O O . SER A 1 76 ? -7.540 6.323 21.026 1.00 70.12 76 SER A O 1
ATOM 633 N N . THR A 1 77 ? -6.242 5.133 19.644 1.00 81.69 77 THR A N 1
ATOM 634 C CA . THR A 1 77 ? -5.009 5.247 20.426 1.00 81.69 77 THR A CA 1
ATOM 635 C C . THR A 1 77 ? -3.820 5.346 19.482 1.00 81.69 77 THR A C 1
ATOM 637 O O . THR A 1 77 ? -3.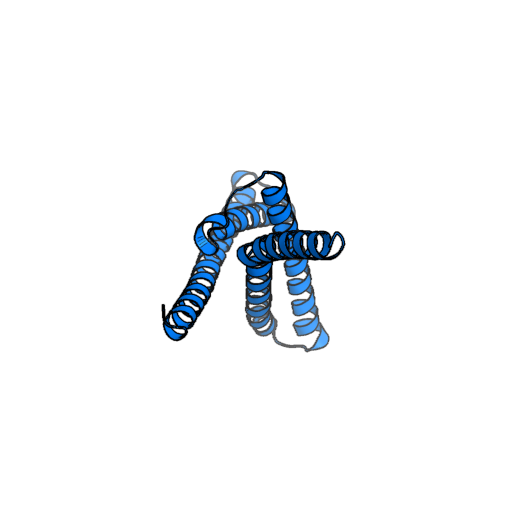836 4.783 18.382 1.00 81.69 77 THR A O 1
ATOM 640 N N . TRP A 1 78 ? -2.771 6.043 19.922 1.00 80.50 78 TRP A N 1
ATOM 641 C CA . TRP A 1 78 ? -1.534 6.188 19.153 1.00 80.50 78 TRP A CA 1
ATOM 642 C C . TRP A 1 78 ? -0.877 4.836 18.840 1.00 80.50 78 TRP A C 1
ATOM 644 O O . TRP A 1 78 ? -0.428 4.598 17.722 1.00 80.50 78 TRP A O 1
ATOM 654 N N . THR A 1 79 ? -0.905 3.904 19.795 1.00 81.06 79 THR A N 1
ATOM 655 C CA . THR A 1 79 ? -0.382 2.541 19.619 1.00 81.06 79 THR A CA 1
ATOM 656 C C . THR A 1 79 ? -1.129 1.765 18.539 1.00 81.06 79 THR A C 1
ATOM 658 O O . THR A 1 79 ? -0.515 1.074 17.727 1.00 81.06 79 THR A O 1
ATOM 661 N N . GLU A 1 80 ? -2.457 1.892 18.479 1.00 82.19 80 GLU A N 1
ATOM 662 C CA . GLU A 1 80 ? -3.248 1.241 17.441 1.00 82.19 80 GLU A CA 1
ATOM 663 C C . GLU A 1 80 ? -2.989 1.843 16.066 1.00 82.19 80 GLU A C 1
ATOM 665 O O . GLU A 1 80 ? -2.843 1.084 15.108 1.00 82.19 80 GLU A O 1
ATOM 670 N N . PHE A 1 81 ? -2.895 3.172 15.986 1.00 87.00 81 PHE A N 1
ATOM 671 C CA . PHE A 1 81 ? -2.538 3.881 14.762 1.00 87.00 81 PHE A CA 1
ATOM 672 C C . PHE A 1 81 ? -1.180 3.415 14.227 1.00 87.00 81 PHE A C 1
ATOM 674 O O . PHE A 1 81 ? -1.088 3.024 13.064 1.00 87.00 81 PHE A O 1
ATOM 681 N N . LEU A 1 82 ? -0.152 3.373 15.081 1.00 87.75 82 LEU A N 1
ATOM 682 C CA . LEU A 1 82 ? 1.188 2.944 14.686 1.00 87.75 82 LEU A CA 1
ATOM 683 C C . LEU A 1 82 ? 1.210 1.473 14.243 1.00 87.75 82 LEU A C 1
ATOM 685 O O . LEU A 1 82 ? 1.843 1.137 13.247 1.00 87.75 82 LEU A O 1
ATOM 689 N N . ALA A 1 83 ? 0.464 0.596 14.920 1.00 87.88 83 ALA A N 1
ATOM 690 C CA . ALA A 1 83 ? 0.347 -0.803 14.518 1.00 87.88 83 ALA A CA 1
ATOM 691 C C . ALA A 1 83 ? -0.342 -0.970 13.150 1.00 87.88 83 ALA A C 1
ATOM 693 O O . ALA A 1 83 ? 0.067 -1.822 12.359 1.00 87.88 83 ALA A O 1
ATOM 694 N N . GLU A 1 84 ? -1.385 -0.183 12.851 1.00 89.56 84 GLU A N 1
ATOM 695 C CA . GLU A 1 84 ? -2.001 -0.166 11.515 1.00 89.56 84 GLU A CA 1
ATOM 696 C C . GLU A 1 84 ? -1.031 0.361 10.463 1.00 89.56 84 GLU A C 1
ATOM 698 O O . GLU A 1 84 ? -0.915 -0.240 9.398 1.00 89.56 84 GLU A O 1
ATOM 703 N N . PHE A 1 85 ? -0.319 1.442 10.779 1.00 90.69 85 PHE A N 1
ATOM 704 C CA . PHE A 1 85 ? 0.669 2.046 9.898 1.00 90.69 85 PHE A CA 1
ATOM 705 C C . PHE A 1 85 ? 1.775 1.057 9.529 1.00 90.69 85 PHE A C 1
ATOM 707 O O . PHE A 1 85 ? 1.970 0.779 8.348 1.00 90.69 85 PHE A O 1
ATOM 714 N N . ILE A 1 86 ? 2.430 0.451 10.523 1.00 91.69 86 ILE A N 1
ATOM 715 C CA . ILE A 1 86 ? 3.498 -0.532 10.305 1.00 91.69 86 ILE A CA 1
ATOM 716 C C . ILE A 1 86 ? 2.970 -1.739 9.524 1.00 91.69 86 ILE A C 1
ATOM 718 O O . ILE A 1 86 ? 3.587 -2.148 8.545 1.00 91.69 86 ILE A O 1
ATOM 722 N N . SER A 1 87 ? 1.804 -2.282 9.896 1.00 91.81 87 SER A N 1
ATOM 723 C CA . SER A 1 87 ? 1.221 -3.430 9.183 1.00 91.81 87 SER A CA 1
ATOM 724 C C . SER A 1 87 ? 0.926 -3.100 7.718 1.00 91.81 87 SER A C 1
ATOM 726 O O . SER A 1 87 ? 1.163 -3.919 6.832 1.00 91.81 87 SER A O 1
ATOM 728 N N . PHE A 1 88 ? 0.426 -1.892 7.451 1.00 91.62 88 PHE A N 1
ATOM 729 C CA . PHE A 1 88 ? 0.161 -1.428 6.098 1.00 91.62 88 PHE A CA 1
ATOM 730 C C . PHE A 1 88 ? 1.464 -1.224 5.314 1.00 91.62 88 PHE A C 1
ATOM 732 O O . PHE A 1 88 ? 1.577 -1.767 4.218 1.00 91.62 88 PHE A O 1
ATOM 739 N N . MET A 1 89 ? 2.470 -0.543 5.878 1.00 93.31 89 MET A N 1
ATOM 740 C CA . MET A 1 89 ? 3.791 -0.366 5.252 1.00 93.31 89 MET A CA 1
ATOM 741 C C . MET A 1 89 ? 4.435 -1.708 4.897 1.00 93.31 89 MET A C 1
ATOM 743 O O . MET A 1 89 ? 4.811 -1.923 3.746 1.00 93.31 89 MET A O 1
ATOM 747 N N . LEU A 1 90 ? 4.495 -2.643 5.850 1.00 93.19 90 LEU A N 1
ATOM 748 C CA . LEU A 1 90 ? 5.054 -3.978 5.624 1.00 93.19 90 LEU A CA 1
ATOM 749 C C . LEU A 1 90 ? 4.303 -4.720 4.517 1.00 93.19 90 LEU A C 1
ATOM 751 O O . LEU A 1 90 ? 4.928 -5.349 3.668 1.00 93.19 90 LEU A O 1
ATOM 755 N N . SER A 1 91 ? 2.972 -4.595 4.467 1.00 92.56 91 SER A N 1
ATOM 756 C CA . SER A 1 91 ? 2.188 -5.192 3.384 1.00 92.56 91 SER A CA 1
ATOM 757 C C . SER A 1 91 ? 2.512 -4.591 2.011 1.00 92.56 91 SER A C 1
ATOM 759 O O . SER A 1 91 ? 2.470 -5.314 1.016 1.00 92.56 91 SER A O 1
ATOM 761 N N . ARG A 1 92 ? 2.871 -3.299 1.938 1.00 92.50 92 ARG A N 1
ATOM 762 C CA . ARG A 1 92 ? 3.270 -2.642 0.682 1.00 92.50 92 ARG A CA 1
ATOM 763 C C . ARG A 1 92 ? 4.646 -3.086 0.223 1.00 92.50 92 ARG A C 1
ATOM 765 O O . ARG A 1 92 ? 4.805 -3.392 -0.952 1.00 92.50 92 ARG A O 1
ATOM 772 N N . ILE A 1 93 ? 5.595 -3.179 1.149 1.00 93.19 93 ILE A N 1
ATOM 773 C CA . ILE A 1 93 ? 6.934 -3.705 0.870 1.00 93.19 93 ILE A CA 1
ATOM 774 C C . ILE A 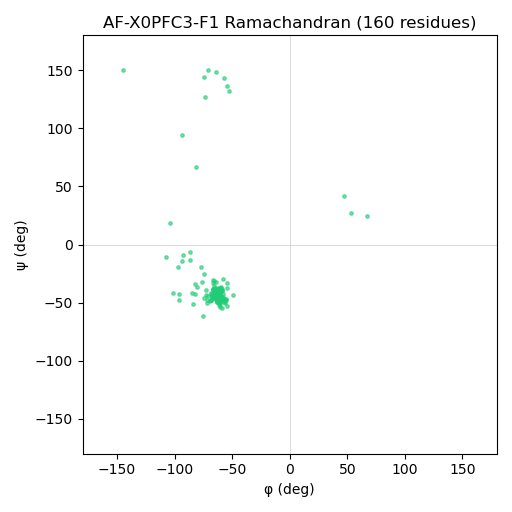1 93 ? 6.827 -5.153 0.380 1.00 93.19 93 ILE A C 1
ATOM 776 O O . ILE A 1 93 ? 7.360 -5.487 -0.672 1.00 93.19 93 ILE A O 1
ATOM 780 N N . LEU A 1 94 ? 6.066 -5.998 1.082 1.00 93.81 94 LEU A N 1
ATOM 781 C CA . LEU A 1 94 ? 5.846 -7.382 0.667 1.00 93.81 94 LEU A CA 1
ATOM 782 C C . LEU A 1 94 ? 5.216 -7.461 -0.727 1.00 93.81 94 LEU A C 1
ATOM 784 O O . LEU A 1 94 ? 5.672 -8.233 -1.560 1.00 93.81 94 LEU A O 1
ATOM 788 N N . SER A 1 95 ? 4.201 -6.641 -0.997 1.00 92.50 95 SER A N 1
ATOM 789 C CA . SER A 1 95 ? 3.535 -6.631 -2.303 1.00 92.50 95 SER A CA 1
ATOM 790 C C . SER A 1 95 ? 4.462 -6.159 -3.426 1.00 92.50 95 SER A C 1
ATOM 792 O O . SER A 1 95 ? 4.348 -6.660 -4.536 1.00 92.50 95 SER A O 1
ATOM 794 N N . PHE A 1 96 ? 5.410 -5.260 -3.140 1.00 91.06 96 PHE A N 1
ATOM 795 C CA . PHE A 1 96 ? 6.457 -4.874 -4.088 1.00 91.06 96 PHE A CA 1
ATOM 796 C C . PHE A 1 96 ? 7.397 -6.044 -4.412 1.00 91.06 96 PHE A C 1
ATOM 798 O O . PHE A 1 96 ? 7.729 -6.265 -5.573 1.00 91.06 96 PHE A O 1
ATOM 805 N N . PHE A 1 97 ? 7.789 -6.845 -3.418 1.00 94.19 97 PHE A N 1
ATOM 806 C CA . PHE A 1 97 ? 8.565 -8.063 -3.678 1.00 94.19 97 PHE A CA 1
ATOM 807 C C . PHE A 1 97 ? 7.758 -9.116 -4.446 1.00 94.19 97 PHE A C 1
ATOM 809 O O . PHE A 1 97 ? 8.306 -9.764 -5.334 1.00 94.19 97 PHE A O 1
ATOM 816 N N . VAL A 1 98 ? 6.464 -9.262 -4.143 1.00 93.75 98 VAL A N 1
ATOM 817 C CA . VAL A 1 98 ? 5.563 -10.168 -4.873 1.00 93.75 98 VAL A CA 1
ATOM 818 C C . VAL A 1 98 ? 5.424 -9.750 -6.339 1.00 93.75 98 VAL A C 1
ATOM 820 O O . VAL A 1 98 ? 5.531 -10.620 -7.193 1.00 93.75 98 VAL A O 1
ATOM 823 N N . ASP A 1 99 ? 5.264 -8.455 -6.634 1.00 93.12 99 ASP A N 1
ATOM 824 C CA . ASP A 1 99 ? 5.238 -7.905 -8.005 1.00 93.12 99 ASP A CA 1
ATOM 825 C C . ASP A 1 99 ? 6.495 -8.317 -8.788 1.00 93.12 99 ASP A C 1
ATOM 827 O O . ASP A 1 99 ? 6.418 -8.974 -9.826 1.00 93.12 99 ASP A O 1
ATOM 831 N N . ASN A 1 100 ? 7.677 -8.053 -8.220 1.00 93.19 100 ASN A N 1
ATOM 832 C CA . ASN A 1 100 ? 8.948 -8.420 -8.849 1.00 93.19 100 ASN A CA 1
ATOM 833 C C . ASN A 1 100 ? 9.094 -9.940 -9.039 1.00 93.19 100 ASN A C 1
ATOM 835 O O . ASN A 1 100 ? 9.588 -10.394 -10.071 1.00 93.19 100 ASN A O 1
ATOM 839 N N . PHE A 1 101 ? 8.649 -10.736 -8.064 1.00 95.19 101 PHE A N 1
ATOM 840 C CA . PHE A 1 101 ? 8.689 -12.194 -8.149 1.00 95.19 101 PHE A CA 1
ATOM 841 C C . PHE A 1 101 ? 7.749 -12.738 -9.234 1.00 95.19 101 PHE A C 1
ATOM 843 O O . PHE A 1 101 ? 8.159 -13.586 -10.025 1.00 95.19 101 PHE A O 1
ATOM 850 N N . LEU A 1 102 ? 6.513 -12.237 -9.316 1.00 93.62 102 LEU A N 1
ATOM 851 C CA . LEU A 1 102 ? 5.543 -12.629 -10.343 1.00 93.62 102 LEU A CA 1
ATOM 852 C C . LEU A 1 102 ? 6.025 -12.244 -11.742 1.00 93.62 102 LEU A C 1
ATOM 854 O O . LEU A 1 102 ? 5.930 -13.056 -12.664 1.00 93.62 102 LEU A O 1
ATOM 858 N N . MET A 1 103 ? 6.604 -11.051 -11.887 1.00 95.00 103 MET A N 1
ATOM 859 C CA . MET A 1 103 ? 7.234 -10.606 -13.129 1.00 95.00 103 MET A CA 1
ATOM 860 C C . MET A 1 103 ? 8.381 -11.531 -13.546 1.00 95.00 103 MET A C 1
ATOM 862 O O . MET A 1 103 ? 8.434 -11.958 -14.700 1.00 95.00 103 MET A O 1
ATOM 866 N N . PHE A 1 104 ? 9.263 -11.898 -12.610 1.00 93.75 104 PHE A N 1
ATOM 867 C CA . PHE A 1 104 ? 10.360 -12.829 -12.872 1.00 93.75 104 PHE A CA 1
ATOM 868 C C . PHE A 1 104 ? 9.853 -14.210 -13.305 1.00 93.75 104 PHE A C 1
ATOM 870 O O . PHE A 1 104 ? 10.310 -14.742 -14.312 1.00 93.75 104 PHE A O 1
ATOM 877 N N . VAL A 1 105 ? 8.884 -14.784 -12.590 1.00 94.25 105 VAL A N 1
ATOM 878 C CA . VAL A 1 105 ? 8.315 -16.097 -12.933 1.00 94.25 105 VAL A CA 1
ATOM 879 C C . VAL A 1 105 ? 7.616 -16.051 -14.296 1.00 94.25 105 VAL A C 1
ATOM 881 O O . VAL A 1 105 ? 7.856 -16.909 -15.143 1.00 94.25 105 VAL A O 1
ATOM 884 N N . GLY A 1 106 ? 6.777 -15.044 -14.541 1.00 91.81 106 GLY A N 1
ATOM 885 C CA . GLY A 1 106 ? 6.000 -14.947 -15.775 1.00 91.81 106 GLY A CA 1
ATOM 886 C C . GLY A 1 106 ? 6.855 -14.724 -17.023 1.00 91.81 106 GLY A C 1
ATOM 887 O O . GLY A 1 106 ? 6.605 -15.345 -18.055 1.00 91.81 106 GLY A O 1
ATOM 888 N N . ILE A 1 107 ? 7.871 -13.863 -16.936 1.00 92.94 107 ILE A N 1
ATOM 889 C CA . ILE A 1 107 ? 8.724 -13.533 -18.084 1.00 92.94 107 ILE A CA 1
ATOM 890 C C . ILE A 1 107 ? 9.839 -14.568 -18.242 1.00 92.94 107 ILE A C 1
ATOM 892 O O . ILE A 1 107 ? 10.016 -15.112 -19.328 1.00 92.94 107 ILE A O 1
ATOM 896 N N . SER A 1 108 ? 10.586 -14.864 -17.175 1.00 90.12 108 SER A N 1
ATOM 897 C CA . SER A 1 108 ? 11.797 -15.687 -17.274 1.00 90.12 108 SER A CA 1
ATOM 898 C C . SER A 1 108 ? 11.502 -17.185 -17.325 1.00 90.12 108 SER A C 1
ATOM 900 O O . SER A 1 108 ? 12.208 -17.907 -18.022 1.00 90.12 108 SER A O 1
ATOM 902 N N . LEU A 1 109 ? 10.487 -17.670 -16.595 1.00 92.12 109 LEU A N 1
ATOM 903 C CA . LEU A 1 109 ? 10.177 -19.108 -16.535 1.00 92.12 109 LEU A CA 1
ATOM 904 C C . LEU A 1 109 ? 9.081 -19.510 -17.523 1.00 92.12 109 LEU A C 1
ATOM 906 O O . LEU A 1 109 ? 9.199 -20.544 -18.171 1.00 92.12 109 LEU A O 1
ATOM 910 N N . LEU A 1 110 ? 8.023 -18.703 -17.643 1.00 90.50 110 LEU A N 1
ATOM 911 C CA . LEU A 1 110 ? 6.884 -19.011 -18.517 1.00 90.50 110 LEU A CA 1
ATOM 912 C C . LEU A 1 110 ? 7.007 -18.405 -19.924 1.00 90.50 110 LEU A C 1
ATOM 914 O O . LEU A 1 110 ? 6.190 -18.732 -20.781 1.00 90.50 110 LEU A O 1
ATOM 918 N N . GLN A 1 111 ? 7.998 -17.533 -20.163 1.00 91.81 111 GLN A N 1
ATOM 919 C CA . GLN A 1 111 ? 8.243 -16.861 -21.451 1.00 91.81 111 GLN A CA 1
ATOM 920 C C . GLN A 1 111 ? 7.017 -16.128 -22.019 1.00 91.81 111 GLN A C 1
ATOM 922 O O . GLN A 1 111 ? 6.876 -15.935 -23.227 1.00 91.81 111 GLN A O 1
ATOM 927 N N . VAL A 1 112 ? 6.113 -15.693 -21.141 1.00 90.81 112 VAL A N 1
ATOM 928 C CA . VAL A 1 112 ? 4.938 -14.915 -21.527 1.00 90.81 112 VAL A CA 1
ATOM 929 C C . VAL A 1 112 ? 5.385 -13.493 -21.867 1.00 90.81 112 VAL A C 1
ATOM 931 O O . VAL A 1 112 ? 6.286 -12.936 -21.236 1.00 90.81 112 VAL A O 1
ATOM 934 N N . ALA A 1 113 ? 4.737 -12.874 -22.857 1.00 92.38 113 ALA A N 1
ATOM 935 C CA . ALA A 1 113 ? 5.021 -11.493 -23.234 1.00 92.38 113 ALA A CA 1
ATOM 936 C C . ALA A 1 113 ? 4.945 -10.550 -22.017 1.00 92.38 113 ALA A C 1
ATOM 938 O O . ALA A 1 113 ? 3.960 -10.563 -21.274 1.00 92.38 113 ALA A O 1
ATOM 939 N N . SER A 1 114 ? 5.961 -9.693 -21.857 1.00 91.25 114 SER A N 1
ATOM 940 C CA . SER A 1 114 ? 6.135 -8.805 -20.693 1.00 91.25 114 SER A CA 1
ATOM 941 C C . SER A 1 114 ? 4.875 -8.005 -20.346 1.00 91.25 114 SER A C 1
ATOM 943 O O . SER A 1 114 ? 4.457 -7.957 -19.190 1.00 91.25 114 SER A O 1
ATOM 945 N N . ILE A 1 115 ? 4.198 -7.454 -21.360 1.00 93.06 115 ILE A N 1
ATOM 946 C CA . ILE A 1 115 ? 2.969 -6.685 -21.152 1.00 93.06 115 ILE A CA 1
ATOM 947 C C . ILE A 1 115 ? 1.818 -7.543 -20.601 1.00 93.06 115 ILE A C 1
ATOM 949 O O . ILE A 1 115 ? 1.074 -7.087 -19.736 1.00 93.06 115 ILE A O 1
ATOM 953 N N . GLY A 1 116 ? 1.696 -8.797 -21.049 1.00 91.06 116 GLY A N 1
ATOM 954 C CA . GLY A 1 116 ? 0.662 -9.725 -20.588 1.00 91.06 116 GLY A CA 1
ATOM 955 C C . GLY A 1 116 ? 0.868 -10.121 -19.128 1.00 91.06 116 GLY A C 1
ATOM 956 O O . GLY A 1 116 ? -0.071 -10.050 -18.335 1.00 91.06 116 GLY A O 1
ATOM 957 N N . VAL A 1 117 ? 2.112 -10.446 -18.754 1.00 93.00 117 VAL A N 1
ATOM 958 C CA . VAL A 1 117 ? 2.482 -10.710 -17.354 1.00 93.00 117 VAL A CA 1
ATOM 959 C C . VAL A 1 117 ? 2.198 -9.484 -16.496 1.00 93.00 117 VAL A C 1
ATOM 961 O O . VAL A 1 117 ? 1.562 -9.623 -15.455 1.00 93.00 117 VAL A O 1
ATOM 964 N N . LYS A 1 118 ? 2.576 -8.281 -16.954 1.00 90.94 118 LYS A N 1
ATOM 965 C CA . LYS A 1 118 ? 2.397 -7.057 -16.166 1.00 90.94 118 LYS A CA 1
ATOM 966 C C . LYS A 1 118 ? 0.930 -6.725 -15.903 1.00 90.94 118 LYS A C 1
ATOM 968 O O . LYS A 1 118 ? 0.597 -6.296 -14.803 1.00 90.94 118 LYS A O 1
ATOM 973 N N . ILE A 1 119 ? 0.041 -6.950 -16.872 1.00 92.12 119 ILE A N 1
ATOM 974 C CA . ILE A 1 119 ? -1.402 -6.734 -16.679 1.00 92.12 119 ILE A CA 1
ATOM 975 C C . ILE A 1 119 ? -1.953 -7.686 -15.608 1.00 92.12 119 ILE A C 1
ATOM 977 O O . ILE A 1 119 ? -2.659 -7.244 -14.700 1.00 92.12 119 ILE A O 1
ATOM 981 N N . ILE A 1 120 ? -1.619 -8.979 -15.689 1.00 92.31 120 ILE A N 1
ATOM 982 C CA . ILE A 1 120 ? -2.081 -9.989 -14.723 1.00 92.31 120 ILE A CA 1
ATOM 983 C C . ILE A 1 120 ? -1.518 -9.690 -13.329 1.00 92.31 120 ILE A C 1
ATOM 985 O O . ILE A 1 120 ? -2.262 -9.675 -12.348 1.00 92.31 120 ILE A O 1
ATOM 989 N N . ASP A 1 121 ? -0.223 -9.398 -13.251 1.00 92.81 121 ASP A N 1
ATOM 990 C CA . ASP A 1 121 ? 0.486 -9.019 -12.033 1.00 92.81 121 ASP A CA 1
ATOM 991 C C . ASP A 1 121 ? -0.161 -7.803 -11.352 1.00 92.81 121 ASP A C 1
ATOM 993 O O . ASP A 1 121 ? -0.526 -7.870 -10.178 1.00 92.81 121 ASP A O 1
ATOM 997 N N . GLN A 1 122 ? -0.452 -6.735 -12.101 1.00 91.31 122 GLN A N 1
ATOM 998 C CA . GLN A 1 122 ? -1.079 -5.530 -11.556 1.00 91.31 122 GLN A CA 1
ATOM 999 C C . GLN A 1 122 ? -2.453 -5.815 -10.926 1.00 91.31 122 GLN A C 1
ATOM 1001 O O . GLN A 1 122 ? -2.802 -5.225 -9.896 1.00 91.31 122 GLN A O 1
ATOM 1006 N N . VAL A 1 123 ? -3.227 -6.738 -11.511 1.00 91.75 123 VAL A N 1
ATOM 1007 C CA . VAL A 1 123 ? -4.508 -7.194 -10.951 1.00 91.75 123 VAL A CA 1
ATOM 1008 C C . VAL A 1 123 ? -4.281 -8.015 -9.680 1.00 91.75 123 VAL A C 1
ATOM 1010 O O . VAL A 1 123 ? -4.917 -7.738 -8.661 1.00 91.75 123 VAL A O 1
ATOM 1013 N N . LEU A 1 124 ? -3.366 -8.989 -9.699 1.00 92.94 124 LEU A N 1
ATOM 1014 C CA . LEU A 1 124 ? -3.073 -9.853 -8.549 1.00 92.94 124 LEU A CA 1
ATOM 1015 C C . LEU A 1 124 ? -2.527 -9.061 -7.357 1.00 92.94 124 LEU A C 1
ATOM 1017 O O . LEU A 1 124 ? -3.048 -9.172 -6.245 1.00 92.94 124 LEU A O 1
ATOM 1021 N N . VAL A 1 125 ? -1.531 -8.210 -7.593 1.00 92.38 125 VAL A N 1
ATOM 1022 C CA . VAL A 1 125 ? -0.938 -7.325 -6.588 1.00 92.38 125 VAL A CA 1
ATOM 1023 C C . VAL A 1 125 ? -1.975 -6.321 -6.089 1.00 92.38 125 VAL A C 1
ATOM 1025 O O . VAL A 1 125 ? -2.062 -6.082 -4.885 1.00 92.38 125 VAL A O 1
ATOM 1028 N N . GLY A 1 126 ? -2.819 -5.772 -6.969 1.00 89.56 126 GLY A N 1
ATOM 1029 C CA . GLY A 1 126 ? -3.933 -4.895 -6.597 1.00 89.56 126 GLY A CA 1
ATOM 1030 C C . GLY A 1 126 ? -4.942 -5.568 -5.658 1.00 89.56 126 GLY A C 1
ATOM 1031 O O . GLY A 1 126 ? -5.329 -4.985 -4.638 1.00 89.56 126 GLY A O 1
ATOM 1032 N N . LEU A 1 127 ? -5.318 -6.817 -5.949 1.00 90.75 127 LEU A N 1
ATOM 1033 C CA . LEU A 1 127 ? -6.197 -7.627 -5.103 1.00 90.75 127 LEU A CA 1
ATOM 1034 C C . LEU A 1 127 ? -5.542 -7.973 -3.766 1.00 90.75 127 LEU A C 1
ATOM 1036 O O . LEU A 1 127 ? -6.172 -7.790 -2.723 1.00 90.75 127 LEU A O 1
ATOM 1040 N N . LEU A 1 128 ? -4.280 -8.410 -3.771 1.00 92.12 128 LEU A N 1
ATOM 1041 C CA . LEU A 1 128 ? -3.510 -8.668 -2.552 1.00 92.12 128 LEU A CA 1
ATOM 1042 C C . LEU A 1 128 ? -3.478 -7.419 -1.668 1.00 92.12 128 LEU A C 1
ATOM 1044 O O . LEU A 1 128 ? -3.796 -7.480 -0.482 1.00 92.12 128 LEU A O 1
ATOM 1048 N N . ASN A 1 129 ? -3.192 -6.271 -2.276 1.00 92.50 129 ASN A N 1
ATOM 1049 C CA . ASN A 1 129 ? -3.155 -4.970 -1.633 1.00 92.50 129 ASN A CA 1
ATOM 1050 C C . ASN A 1 129 ? -4.508 -4.563 -1.023 1.00 92.50 129 ASN A C 1
ATOM 1052 O O . ASN A 1 129 ? -4.532 -3.954 0.052 1.00 92.50 129 ASN A O 1
ATOM 1056 N N . TYR A 1 130 ? -5.630 -4.885 -1.673 1.00 91.31 130 TYR A N 1
ATOM 1057 C CA . TYR A 1 130 ? -6.967 -4.682 -1.111 1.00 91.31 130 TYR A CA 1
ATOM 1058 C C . TYR A 1 130 ? -7.228 -5.623 0.070 1.00 91.31 130 TYR A C 1
ATOM 1060 O O . TYR A 1 130 ? -7.675 -5.170 1.125 1.00 91.31 130 TYR A O 1
ATOM 1068 N N . LEU A 1 131 ? -6.924 -6.917 -0.074 1.00 89.94 131 LEU A N 1
ATOM 1069 C CA . LEU A 1 131 ? -7.130 -7.919 0.974 1.00 89.94 131 LEU A CA 1
ATOM 1070 C C . LEU A 1 131 ? -6.323 -7.589 2.233 1.00 89.94 131 LEU A C 1
ATOM 1072 O O . LEU A 1 131 ? -6.874 -7.605 3.334 1.00 89.94 131 LEU A O 1
ATOM 1076 N N . THR A 1 132 ? -5.050 -7.221 2.089 1.00 89.25 132 THR A N 1
ATOM 1077 C CA . THR A 1 132 ? -4.210 -6.791 3.214 1.00 89.25 132 THR A CA 1
ATOM 1078 C C . THR A 1 132 ? -4.754 -5.517 3.851 1.00 89.25 132 THR A C 1
ATOM 1080 O O . THR A 1 132 ? -4.868 -5.454 5.072 1.00 89.25 132 THR A O 1
ATOM 1083 N N . SER A 1 133 ? -5.210 -4.543 3.058 1.00 89.00 133 SER A N 1
ATOM 1084 C CA . SER A 1 133 ? -5.838 -3.321 3.585 1.00 89.00 133 SER A CA 1
ATOM 1085 C C . SER A 1 133 ? -7.117 -3.621 4.372 1.00 89.00 133 SER A C 1
ATOM 1087 O O . SER A 1 133 ? -7.317 -3.080 5.460 1.00 89.00 133 SER A O 1
ATOM 1089 N N . VAL A 1 134 ? -7.960 -4.538 3.884 1.00 86.75 134 VAL A N 1
ATOM 1090 C CA . VAL A 1 134 ? -9.126 -5.031 4.631 1.00 86.75 134 VAL A CA 1
ATOM 1091 C C . VAL A 1 134 ? -8.671 -5.660 5.949 1.00 86.75 134 VAL A C 1
ATOM 1093 O O . VAL A 1 134 ? -9.248 -5.360 6.987 1.00 86.75 134 VAL A O 1
ATOM 1096 N N . LEU A 1 135 ? -7.633 -6.498 5.956 1.00 85.06 135 LEU A N 1
ATOM 1097 C CA . LEU A 1 135 ? -7.137 -7.139 7.180 1.00 85.06 135 LEU A CA 1
ATOM 1098 C C . LEU A 1 135 ? -6.547 -6.144 8.190 1.00 85.06 135 LEU A C 1
ATOM 1100 O O . LEU A 1 135 ? -6.711 -6.337 9.399 1.00 85.06 135 LEU A O 1
ATOM 1104 N N . VAL A 1 136 ? -5.879 -5.096 7.707 1.00 86.81 136 VAL A N 1
ATOM 1105 C CA . VAL A 1 136 ? -5.268 -4.052 8.538 1.00 86.81 136 VAL A CA 1
ATOM 1106 C C . VAL A 1 136 ? -6.336 -3.155 9.168 1.00 86.81 136 VAL A C 1
ATOM 1108 O O . VAL A 1 136 ? -6.301 -2.924 10.379 1.00 86.81 136 VAL A O 1
ATOM 1111 N N . PHE A 1 137 ? -7.306 -2.687 8.376 1.00 84.25 137 PHE A N 1
ATOM 1112 C CA . PHE A 1 137 ? -8.267 -1.666 8.807 1.00 84.25 137 PHE A CA 1
ATOM 1113 C C . PHE A 1 137 ? -9.615 -2.214 9.296 1.00 84.25 137 PHE A C 1
ATOM 1115 O O . PHE A 1 137 ? -10.329 -1.522 10.024 1.00 84.25 137 PHE A O 1
ATOM 1122 N N . ASN A 1 138 ? -9.997 -3.451 8.962 1.00 75.38 138 ASN A N 1
ATOM 1123 C CA . ASN A 1 138 ? -11.269 -4.039 9.397 1.00 75.38 138 ASN A CA 1
ATOM 1124 C C . ASN A 1 138 ? -11.175 -4.591 10.834 1.00 75.38 138 ASN A C 1
ATOM 1126 O O . ASN A 1 138 ? -11.245 -5.794 11.095 1.00 75.38 138 ASN A O 1
ATOM 1130 N N . ARG A 1 139 ? -11.006 -3.680 11.800 1.00 60.00 139 ARG A N 1
ATOM 1131 C CA . ARG A 1 139 ? -10.837 -3.988 13.231 1.00 60.00 139 ARG A CA 1
ATOM 1132 C C . ARG A 1 139 ? -12.134 -4.144 14.022 1.00 60.00 139 ARG A C 1
ATOM 1134 O O . ARG A 1 139 ? -12.071 -4.580 15.173 1.00 60.00 139 ARG A O 1
ATOM 1141 N N . ARG A 1 140 ? -13.311 -3.880 13.434 1.00 54.78 140 ARG A N 1
ATOM 1142 C CA . ARG A 1 140 ? -14.608 -4.100 14.114 1.00 54.78 140 ARG A CA 1
ATOM 1143 C C . ARG A 1 140 ? -14.719 -5.548 14.634 1.00 54.78 140 ARG A C 1
ATOM 1145 O O . ARG A 1 140 ? -15.227 -5.774 15.725 1.00 54.78 140 ARG A O 1
ATOM 1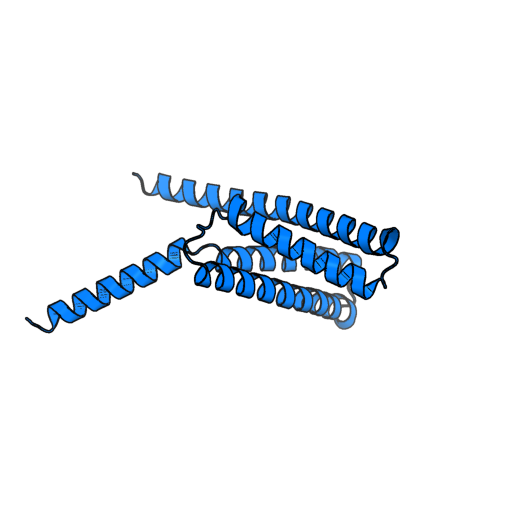152 N N . THR A 1 141 ? -14.119 -6.504 13.923 1.00 50.12 141 THR A N 1
ATOM 1153 C CA . THR A 1 141 ? -14.036 -7.923 14.309 1.00 50.12 141 THR A CA 1
ATOM 1154 C C . THR A 1 141 ? -13.005 -8.211 15.411 1.00 50.12 141 THR A C 1
ATOM 1156 O O . THR A 1 141 ? -13.226 -9.114 16.215 1.00 50.12 141 THR A O 1
ATOM 1159 N N . ARG A 1 142 ? -11.888 -7.468 15.485 1.00 55.41 142 ARG A N 1
ATOM 1160 C CA . ARG A 1 142 ? -10.819 -7.707 16.478 1.00 55.41 142 ARG A CA 1
ATOM 1161 C C . ARG A 1 142 ? -11.231 -7.246 17.877 1.00 55.41 142 ARG A C 1
ATOM 1163 O O . ARG A 1 142 ? -11.137 -8.028 18.814 1.00 55.41 142 ARG A O 1
ATOM 1170 N N . ARG A 1 143 ? -11.813 -6.046 18.005 1.00 57.81 143 ARG A N 1
ATOM 1171 C CA . ARG A 1 143 ? -12.325 -5.561 19.301 1.00 57.81 143 ARG A CA 1
ATOM 1172 C C . ARG A 1 143 ? -13.478 -6.398 19.837 1.00 57.81 143 ARG A C 1
ATOM 1174 O O . ARG A 1 143 ? -13.478 -6.710 21.016 1.00 57.81 143 ARG A O 1
ATOM 1181 N N . LEU A 1 144 ? -14.420 -6.813 18.984 1.00 60.66 144 LEU A N 1
ATOM 1182 C CA . LEU A 1 144 ? -15.506 -7.707 19.403 1.00 60.66 144 LEU A CA 1
ATOM 1183 C C . LEU A 1 144 ? -14.981 -9.064 19.880 1.00 60.66 144 LEU A C 1
ATOM 1185 O O . LEU A 1 144 ? -15.493 -9.581 20.868 1.00 60.66 144 LEU A O 1
ATOM 1189 N N . LYS A 1 145 ? -13.949 -9.622 19.229 1.00 57.28 145 LYS A N 1
ATOM 1190 C CA . LYS A 1 145 ? -13.281 -10.839 19.708 1.00 57.28 145 LYS A CA 1
ATOM 1191 C C . LYS A 1 145 ? -12.628 -10.617 21.070 1.00 57.28 145 LYS A C 1
ATOM 1193 O O . LYS A 1 145 ? -12.865 -11.426 21.957 1.00 57.28 145 LYS A O 1
ATOM 1198 N N . ASP A 1 146 ? -11.903 -9.522 21.277 1.00 67.50 146 ASP A N 1
ATOM 1199 C CA . ASP A 1 146 ? -11.279 -9.230 22.575 1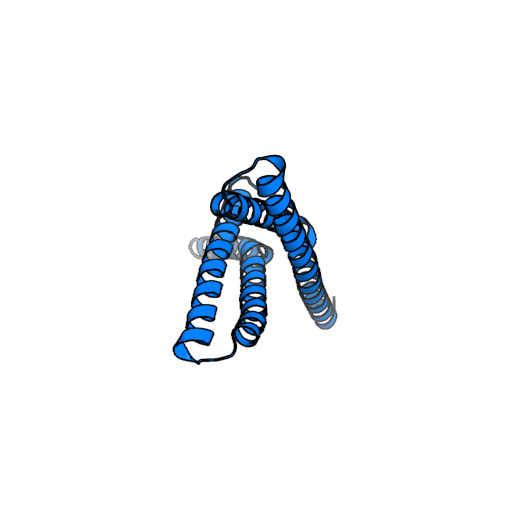.00 67.50 146 ASP A CA 1
ATOM 1200 C C . ASP A 1 146 ? -12.312 -8.982 23.678 1.00 67.50 146 ASP A C 1
ATOM 1202 O O . ASP A 1 146 ? -12.176 -9.501 24.785 1.00 67.50 146 ASP A O 1
ATOM 1206 N N . THR A 1 147 ? -13.385 -8.237 23.394 1.00 71.56 147 THR A N 1
ATOM 1207 C CA . THR A 1 147 ? -14.482 -8.027 24.349 1.00 71.56 147 THR A CA 1
ATOM 1208 C C . THR A 1 147 ? -15.208 -9.337 24.653 1.00 71.56 147 THR A C 1
ATOM 1210 O O . THR A 1 147 ? -15.475 -9.616 25.819 1.00 71.56 147 THR A O 1
ATOM 1213 N N . TYR A 1 148 ? -15.471 -10.176 23.644 1.00 73.50 148 TYR A N 1
ATOM 1214 C CA . TYR A 1 148 ? -16.067 -11.502 23.821 1.00 73.50 148 TYR A CA 1
ATOM 1215 C C . TYR A 1 148 ? -15.163 -12.427 24.643 1.00 73.50 148 TYR A C 1
ATOM 1217 O O . TYR A 1 148 ? -15.645 -13.069 25.569 1.00 73.50 148 TYR A O 1
ATOM 1225 N N . GLN A 1 149 ? -13.856 -12.465 24.368 1.00 79.19 149 GLN A N 1
ATOM 1226 C CA . GLN A 1 149 ? -12.902 -13.275 25.130 1.00 79.19 149 GLN A CA 1
ATOM 1227 C C . GLN A 1 149 ? -12.781 -12.791 26.577 1.00 79.19 149 GLN A C 1
ATOM 1229 O O . GLN A 1 149 ? -12.805 -13.605 27.496 1.00 79.19 149 GLN A O 1
ATOM 1234 N N . ARG A 1 150 ? -12.748 -11.473 26.812 1.00 80.75 150 ARG A N 1
ATOM 1235 C CA . ARG A 1 150 ? -12.779 -10.893 28.167 1.00 80.75 150 ARG A CA 1
ATOM 1236 C C . ARG A 1 150 ? -14.084 -11.215 28.898 1.00 80.75 150 ARG A C 1
ATOM 1238 O O . ARG A 1 150 ? -14.049 -11.561 30.076 1.00 80.75 150 ARG A O 1
ATOM 1245 N N . ALA A 1 151 ? -15.227 -11.136 28.217 1.00 81.12 151 ALA A N 1
ATOM 1246 C CA . ALA A 1 151 ? -16.525 -11.504 28.781 1.00 81.12 151 ALA A CA 1
ATOM 1247 C C . ALA A 1 151 ? -16.611 -13.009 29.089 1.00 81.12 151 ALA A C 1
ATOM 1249 O O . ALA A 1 151 ? -17.079 -13.386 30.161 1.00 81.12 151 ALA A O 1
ATOM 1250 N N . LYS A 1 152 ? -16.094 -13.866 28.199 1.00 85.75 152 LYS A N 1
ATOM 1251 C CA . LYS A 1 152 ? -16.008 -15.321 28.383 1.00 85.75 152 LYS A CA 1
ATOM 1252 C C . LYS A 1 152 ? -15.094 -15.688 29.553 1.00 85.75 152 LYS A C 1
ATOM 1254 O O . LYS A 1 152 ? -15.494 -16.482 30.396 1.00 85.75 152 LYS A O 1
ATOM 1259 N N . ALA A 1 153 ? -13.918 -15.071 29.657 1.00 83.50 153 ALA A N 1
ATOM 1260 C CA . ALA A 1 153 ? -12.998 -15.270 30.776 1.00 83.50 153 ALA A CA 1
ATOM 1261 C C . ALA A 1 153 ? -13.624 -14.858 32.122 1.00 83.50 153 ALA A C 1
ATOM 1263 O O . ALA A 1 153 ? -13.499 -15.582 33.107 1.00 83.50 153 ALA A O 1
ATOM 1264 N N . ARG A 1 154 ? -14.369 -13.739 32.158 1.00 83.75 154 ARG A N 1
ATOM 1265 C CA . ARG A 1 154 ? -15.144 -13.324 33.343 1.00 83.75 154 ARG A CA 1
ATOM 1266 C C . ARG A 1 154 ? -16.230 -14.341 33.714 1.00 83.75 154 ARG A C 1
ATOM 1268 O O . ARG A 1 154 ? -16.351 -14.679 34.886 1.00 83.75 154 ARG A O 1
ATOM 1275 N N . TRP A 1 155 ? -16.977 -14.854 32.734 1.00 80.25 155 TRP A N 1
ATOM 1276 C CA . TRP A 1 155 ? -18.012 -15.876 32.945 1.00 80.25 155 TRP A CA 1
ATOM 1277 C C . TRP A 1 155 ? -17.453 -17.197 33.485 1.00 80.25 155 TRP A C 1
ATOM 1279 O O . TRP A 1 155 ? -18.030 -17.773 34.404 1.00 80.25 155 TRP A O 1
ATOM 1289 N N . VAL A 1 156 ? -16.322 -17.664 32.947 1.00 82.88 156 VAL A N 1
ATOM 1290 C CA . VAL A 1 156 ? -15.639 -18.875 33.434 1.00 82.88 156 VAL A CA 1
ATOM 1291 C C . VAL A 1 156 ? -15.200 -18.697 34.887 1.00 82.88 156 VAL A C 1
ATOM 1293 O O . VAL A 1 156 ? -15.463 -19.574 35.705 1.00 82.88 156 VAL A O 1
ATOM 1296 N N . LYS A 1 157 ? -14.626 -17.538 35.236 1.00 81.62 157 LYS A N 1
ATOM 1297 C CA . LYS A 1 157 ? -14.223 -17.227 36.615 1.00 81.62 157 LYS A CA 1
ATOM 1298 C C . LYS A 1 157 ? -15.415 -17.211 37.582 1.00 81.62 157 LYS A C 1
ATOM 1300 O O . LYS A 1 157 ? -15.313 -17.731 38.684 1.00 81.62 157 LYS A O 1
ATOM 1305 N N . TYR A 1 158 ? -16.559 -16.667 37.162 1.00 77.31 158 TYR A N 1
ATOM 1306 C CA . TYR A 1 158 ? -17.775 -16.622 37.987 1.00 77.31 158 TYR A CA 1
ATOM 1307 C C . TYR A 1 158 ? -18.370 -18.016 38.247 1.00 77.31 158 TYR A C 1
ATOM 1309 O O . TYR A 1 158 ? -18.922 -18.264 39.313 1.00 77.31 158 TYR A O 1
ATOM 1317 N N . ARG A 1 159 ? -18.239 -18.941 37.286 1.00 77.88 159 ARG A N 1
ATOM 1318 C CA . ARG A 1 159 ? -18.725 -20.324 37.410 1.00 77.88 159 ARG A CA 1
ATOM 1319 C C . ARG A 1 159 ? -17.821 -21.209 38.288 1.00 77.88 159 ARG A C 1
ATOM 1321 O O . ARG A 1 159 ? -18.290 -22.234 38.749 1.00 77.88 159 ARG A O 1
ATOM 1328 N N . GLN A 1 160 ? -16.561 -20.828 38.520 1.00 70.50 160 GLN A N 1
ATOM 1329 C CA . GLN A 1 160 ? -15.622 -21.567 39.385 1.00 70.50 160 GLN A CA 1
ATOM 1330 C C . GLN A 1 160 ? -15.698 -21.187 40.875 1.00 70.50 160 GLN A C 1
ATOM 1332 O O . GLN A 1 160 ? -15.132 -21.890 41.703 1.00 70.50 160 GLN A O 1
ATOM 1337 N N . HIS A 1 161 ? -16.369 -20.086 41.224 1.00 68.12 161 HIS A N 1
ATOM 1338 C CA . HIS A 1 161 ? -16.548 -19.627 42.611 1.00 68.12 161 HIS A CA 1
ATOM 1339 C C . HIS A 1 161 ? -17.961 -19.905 43.163 1.00 68.12 161 HIS A C 1
ATOM 1341 O O . HIS A 1 161 ? -18.380 -19.273 44.131 1.00 68.12 161 HIS A O 1
ATOM 1347 N N . LYS A 1 162 ? -18.700 -20.821 42.533 1.00 53.00 162 LYS A N 1
ATOM 1348 C CA . LYS A 1 162 ? -20.010 -21.322 42.958 1.00 53.00 162 LYS A CA 1
ATOM 1349 C C . LYS A 1 162 ? -19.925 -22.832 43.102 1.00 53.00 162 LYS A C 1
ATOM 1351 O O . LYS A 1 162 ? -20.598 -23.347 44.013 1.00 53.00 162 LYS A O 1
#

Mean predicted aligned error: 8.27 Å

Secondary structure (DSSP, 8-state):
--HHHHHHHHHHHHHHHHHHHHHHHHHHHHHHHHHHHHHHHTT---HHHHHHHHHHHHHHHHHHHIIIIIS------HHHHHHHHHHHHHHHHHHHHHHHHHHHIIIIIT---HHHHHHHHHHHHHHHHHHHHHHHH-THHHHHHHHHHHHHHHHHHHHH--